Protein AF-A0A7K2P2Z0-F1 (afdb_monomer)

Radius of gyration: 17.63 Å; Cα contacts (8 Å, |Δi|>4): 188; chains: 1; bounding box: 46×22×46 Å

Solvent-accessible surface area (backbone atoms only — not comparable to full-atom values): 7408 Å² total; per-residue (Å²): 102,75,71,63,76,64,44,89,62,83,82,87,78,78,80,46,62,80,80,38,37,46,55,28,36,31,74,72,63,76,38,52,66,68,54,37,52,48,52,53,51,50,54,54,49,32,61,68,69,54,74,68,76,79,18,20,34,34,42,30,58,30,29,67,66,58,46,53,51,49,37,60,75,70,66,36,87,66,55,40,80,41,41,77,81,43,84,51,26,25,28,35,11,23,38,53,70,55,50,51,52,51,35,52,56,35,45,75,70,75,28,59,56,45,76,48,92,49,71,56,32,60,78,30,77,75,59,75,76,50,112

Nearest PDB structures (foldseek):
  5bp1-assembly1_A  TM=8.964E-01  e=2.961E-07  Mycolicibacterium smegmatis MC2 155
  7agp-assembly1_A  TM=9.281E-01  e=1.424E-06  Mycobacterium tuberculosis variant bovis AF2122/97
  7agt-assembly2_B  TM=8.737E-01  e=8.337E-06  Mycobacterium tuberculosis variant bovis AF2122/97
  3g87-assembly1_A  TM=8.866E-01  e=2.225E-05  Burkholderia pseudomallei 1710b
  8cg6-assembly1_B  TM=8.373E-01  e=5.563E-05  Cercospora nicotianae

Sequence (131 aa):
AVLLDLAAPPVHAVLGHSVGDLAALTVAGVITIEQGVRLLHVRDRLLRDAALPAAGLLATDLTAELAADLLRAEGLPQVRIAARNAPGQTVLAGPDDQLAAVRSAALALGRRATPLTSRTAYHHPLLAEVQ

Mean predicted aligned error: 4.5 Å

Structure (mmCIF, N/CA/C/O backbone):
data_AF-A0A7K2P2Z0-F1
#
_entry.id   AF-A0A7K2P2Z0-F1
#
loop_
_atom_site.group_PDB
_atom_site.id
_atom_site.type_symbol
_atom_site.label_atom_id
_atom_site.label_alt_id
_atom_site.label_comp_id
_atom_site.label_asym_id
_atom_site.label_entity_id
_atom_site.label_seq_id
_atom_site.pdbx_PDB_ins_code
_atom_site.Cartn_x
_atom_site.Cartn_y
_atom_site.Cartn_z
_atom_site.occupancy
_atom_site.B_iso_or_equiv
_atom_site.auth_seq_id
_atom_site.auth_comp_id
_atom_site.auth_asym_id
_atom_site.auth_atom_id
_atom_site.pdbx_PDB_model_num
ATOM 1 N N . ALA A 1 1 ? -19.705 8.124 18.028 1.00 60.03 1 ALA A N 1
ATOM 2 C CA . ALA A 1 1 ? -18.879 9.033 17.195 1.00 60.03 1 ALA A CA 1
ATOM 3 C C . ALA A 1 1 ? -19.861 9.930 16.482 1.00 60.03 1 ALA A C 1
ATOM 5 O O . ALA A 1 1 ? -20.713 9.382 15.805 1.00 60.03 1 ALA A O 1
ATOM 6 N N . VAL A 1 2 ? -19.774 11.253 16.642 1.00 57.00 2 VAL A N 1
ATOM 7 C CA . VAL A 1 2 ? -20.878 12.192 16.348 1.00 57.00 2 VAL A CA 1
ATOM 8 C C . VAL A 1 2 ? -21.613 11.921 15.025 1.00 57.00 2 VAL A C 1
ATOM 10 O O . VAL A 1 2 ? -22.831 11.960 14.999 1.00 57.00 2 VAL A O 1
ATOM 13 N N . LEU A 1 3 ? -20.914 11.565 13.942 1.00 66.81 3 LEU A N 1
ATOM 14 C CA . LEU A 1 3 ? -21.547 11.242 12.653 1.00 66.81 3 L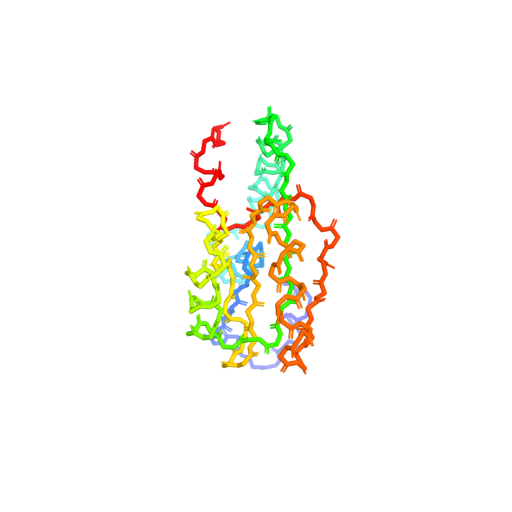EU A CA 1
ATOM 15 C C . LEU A 1 3 ? -22.356 9.933 12.640 1.00 66.81 3 LEU A C 1
ATOM 17 O O . LEU A 1 3 ? -23.356 9.848 11.939 1.00 66.81 3 LEU A O 1
ATOM 21 N N . LEU A 1 4 ? -21.941 8.924 13.404 1.00 65.38 4 LEU A N 1
ATOM 22 C CA . LEU A 1 4 ? -22.681 7.672 13.591 1.00 65.38 4 LEU A CA 1
ATOM 23 C C . LEU A 1 4 ? -23.865 7.860 14.530 1.00 65.38 4 LEU A C 1
ATOM 25 O O . LEU A 1 4 ? -24.918 7.281 14.306 1.00 65.38 4 LEU A O 1
ATOM 29 N N . ASP A 1 5 ? -23.692 8.707 15.543 1.00 65.44 5 ASP A N 1
ATOM 30 C CA . ASP A 1 5 ? -24.754 9.050 16.490 1.00 65.44 5 ASP A CA 1
ATOM 31 C C . ASP A 1 5 ? -25.852 9.893 15.795 1.00 65.44 5 ASP A C 1
ATOM 33 O O . ASP A 1 5 ? -26.995 9.925 16.241 1.00 65.44 5 ASP A O 1
ATOM 37 N N . LEU A 1 6 ? -25.513 10.537 14.666 1.00 69.75 6 LEU A N 1
ATOM 38 C CA . LEU A 1 6 ? -26.425 11.242 13.756 1.00 69.75 6 LEU A CA 1
ATOM 39 C C . LEU A 1 6 ? -26.956 10.367 12.602 1.00 69.75 6 LEU A C 1
ATOM 41 O O . LEU A 1 6 ? -27.853 10.801 11.875 1.00 69.75 6 LEU A O 1
ATOM 45 N N . ALA A 1 7 ? -26.414 9.163 12.390 1.00 67.50 7 ALA A N 1
ATOM 46 C CA . ALA A 1 7 ? -26.863 8.273 11.325 1.00 67.50 7 ALA A CA 1
ATOM 47 C C . ALA A 1 7 ? -28.183 7.602 11.740 1.00 67.50 7 ALA A C 1
ATOM 49 O O . ALA A 1 7 ? -28.233 6.778 12.646 1.00 67.50 7 ALA A O 1
ATOM 50 N N . ALA A 1 8 ? -29.272 7.994 11.079 1.00 60.34 8 ALA A N 1
ATOM 51 C CA . ALA A 1 8 ? -30.629 7.579 11.427 1.00 60.34 8 ALA A CA 1
ATOM 52 C C . ALA A 1 8 ? -30.959 6.079 11.206 1.00 60.34 8 ALA A C 1
ATOM 54 O O . ALA A 1 8 ? -31.914 5.610 11.826 1.00 60.34 8 ALA A O 1
ATOM 55 N N . PRO A 1 9 ? -30.225 5.290 10.388 1.00 65.81 9 PRO A N 1
ATOM 56 C CA . PRO A 1 9 ? -30.279 3.832 10.466 1.00 65.81 9 PRO A CA 1
ATOM 57 C C . PRO A 1 9 ? -29.050 3.240 11.188 1.00 65.81 9 PRO A C 1
ATOM 59 O O . PRO A 1 9 ? -27.958 3.809 11.115 1.00 65.81 9 PRO A O 1
ATOM 62 N N . PRO A 1 10 ? -29.185 2.059 11.824 1.00 72.62 10 PRO A N 1
ATOM 63 C CA . PRO A 1 10 ? -28.050 1.360 12.414 1.00 72.62 10 PRO A CA 1
ATOM 64 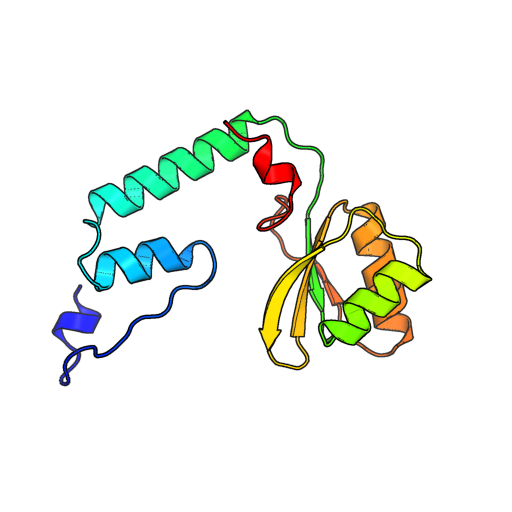C C . PRO A 1 10 ? -26.990 1.058 11.348 1.00 72.62 10 PRO A C 1
ATOM 66 O O . PRO A 1 10 ? -27.295 0.661 10.220 1.00 72.62 10 PRO A O 1
ATOM 69 N N . VAL A 1 11 ? -25.723 1.246 11.708 1.00 76.38 11 VAL A N 1
ATOM 70 C CA . VAL A 1 11 ? -24.591 0.844 10.871 1.00 76.38 11 VAL A CA 1
ATOM 71 C C . VAL A 1 11 ? -24.570 -0.680 10.805 1.00 76.38 11 VAL A C 1
ATOM 73 O O . VAL A 1 11 ? -24.270 -1.342 11.792 1.00 76.38 11 VAL A O 1
ATOM 76 N N . HIS A 1 12 ? -24.897 -1.242 9.643 1.00 85.88 12 HIS A N 1
ATOM 77 C CA . HIS A 1 12 ? -24.933 -2.696 9.453 1.00 85.88 12 HIS A CA 1
ATOM 78 C C . HIS A 1 12 ? -23.552 -3.293 9.161 1.00 85.88 12 HIS A C 1
ATOM 80 O O . HIS A 1 12 ? -23.305 -4.457 9.459 1.00 85.88 12 HIS A O 1
ATOM 86 N N . ALA A 1 13 ? -22.659 -2.508 8.554 1.00 90.31 13 ALA A N 1
ATOM 87 C CA . ALA A 1 13 ? -21.304 -2.921 8.227 1.00 90.31 13 ALA A CA 1
ATOM 88 C C . ALA A 1 13 ? -20.375 -1.707 8.150 1.00 90.31 13 ALA A C 1
ATOM 90 O O . ALA A 1 13 ? -20.794 -0.608 7.780 1.00 90.31 13 ALA A O 1
ATOM 91 N N . VAL A 1 14 ? -19.099 -1.937 8.453 1.00 92.44 14 VAL A N 1
ATOM 92 C CA . VAL A 1 14 ? -18.008 -0.986 8.240 1.00 92.44 14 VAL A CA 1
ATOM 93 C C . VAL A 1 14 ? -16.864 -1.672 7.517 1.00 92.44 14 VAL A C 1
ATOM 95 O O . VAL A 1 14 ? -16.607 -2.855 7.728 1.00 92.44 14 VAL A O 1
ATOM 98 N N . LEU A 1 15 ? -16.178 -0.915 6.668 1.00 94.75 15 LEU A N 1
ATOM 99 C CA . LEU A 1 15 ? -15.008 -1.374 5.936 1.00 94.75 15 LEU A CA 1
ATOM 100 C C . LEU A 1 15 ? -13.881 -0.370 6.148 1.00 94.75 15 LEU A C 1
ATOM 102 O O . LEU A 1 15 ? -14.054 0.827 5.909 1.00 94.75 15 LEU A O 1
ATOM 106 N N . GLY A 1 16 ? -12.736 -0.868 6.597 1.00 95.06 16 GLY A N 1
ATOM 107 C CA . GLY A 1 16 ? -11.490 -0.126 6.580 1.00 95.06 16 GLY A CA 1
ATOM 108 C C . GLY A 1 16 ? -10.677 -0.479 5.340 1.00 95.06 16 GLY A C 1
ATOM 109 O O . GLY A 1 16 ? -10.864 -1.515 4.708 1.00 95.06 16 GLY A O 1
ATOM 110 N N . HIS A 1 17 ? -9.785 0.426 4.957 1.00 95.81 17 HIS A N 1
ATOM 111 C CA . HIS A 1 17 ? -8.786 0.152 3.938 1.00 95.81 17 HIS A CA 1
ATOM 112 C C . HIS A 1 17 ? -7.419 0.528 4.494 1.00 95.81 17 HIS A C 1
ATOM 114 O O . HIS A 1 17 ? -7.197 1.686 4.870 1.00 95.81 17 HIS A O 1
ATOM 120 N N . SER A 1 18 ? -6.484 -0.426 4.522 1.00 94.56 18 SER A N 1
ATOM 121 C CA . SER A 1 18 ? -5.150 -0.213 5.092 1.00 94.56 18 SER A CA 1
ATOM 122 C C . SER A 1 18 ? -5.265 0.273 6.549 1.00 94.56 18 SER A C 1
ATOM 124 O O . SER A 1 18 ? -5.978 -0.317 7.351 1.00 94.56 18 SER A O 1
ATOM 126 N N . VAL A 1 19 ? -4.629 1.389 6.913 1.00 94.19 19 VAL A N 1
ATOM 127 C CA . VAL A 1 19 ? -4.745 1.985 8.258 1.00 94.19 19 VAL A CA 1
ATOM 128 C C . VAL A 1 19 ? -6.190 2.307 8.676 1.00 94.19 19 VAL A C 1
ATOM 130 O O . VAL A 1 19 ? -6.473 2.396 9.869 1.00 94.19 19 VAL A O 1
ATOM 133 N N . GLY A 1 20 ? -7.111 2.442 7.713 1.00 95.44 20 GLY A N 1
ATOM 134 C CA . GLY A 1 20 ? -8.535 2.644 7.970 1.00 95.44 20 GLY A CA 1
ATOM 135 C C . GLY A 1 20 ? -9.198 1.499 8.744 1.00 95.44 20 GLY A C 1
ATOM 136 O O . GLY A 1 20 ? -10.231 1.735 9.367 1.00 95.44 20 GLY A O 1
ATOM 137 N N . ASP A 1 21 ? -8.602 0.302 8.781 1.00 95.38 21 ASP A N 1
ATOM 138 C CA . ASP A 1 21 ? -9.104 -0.819 9.591 1.00 95.38 21 ASP A CA 1
ATOM 139 C C . ASP A 1 21 ? -9.137 -0.486 11.081 1.00 95.38 21 ASP A C 1
ATOM 141 O O . ASP A 1 21 ? -10.071 -0.877 11.773 1.00 95.38 21 ASP A O 1
ATOM 145 N N . LEU A 1 22 ? -8.190 0.316 11.581 1.00 96.00 22 LEU A N 1
ATOM 146 C CA . LEU A 1 22 ? -8.212 0.755 12.980 1.00 96.00 22 LEU A CA 1
ATOM 147 C C . LEU A 1 22 ? -9.454 1.604 13.278 1.00 96.00 22 LEU A C 1
ATOM 149 O O . LEU A 1 22 ? -10.084 1.441 14.324 1.00 96.00 22 LEU A O 1
ATOM 153 N N . ALA A 1 23 ? -9.841 2.480 12.347 1.00 93.25 23 ALA A N 1
ATOM 154 C CA . ALA A 1 23 ? -11.053 3.281 12.479 1.00 93.25 23 ALA A CA 1
ATOM 155 C C . ALA A 1 23 ? -12.312 2.411 12.359 1.00 93.25 23 ALA A C 1
ATOM 157 O O . ALA A 1 23 ? -13.225 2.561 13.169 1.00 93.25 23 ALA A O 1
ATOM 158 N N . ALA A 1 24 ? -12.345 1.469 11.411 1.00 94.38 24 ALA A N 1
ATOM 159 C CA . ALA A 1 24 ? -13.463 0.542 11.249 1.00 94.38 24 ALA A CA 1
ATOM 160 C C . ALA A 1 24 ? -13.668 -0.329 12.500 1.00 94.38 24 ALA A C 1
ATOM 162 O O . ALA A 1 24 ? -14.781 -0.405 13.011 1.00 94.38 24 ALA A O 1
ATOM 163 N N . LEU A 1 25 ? -12.596 -0.900 13.057 1.00 95.06 25 LEU A N 1
ATOM 164 C CA . LEU A 1 25 ? -12.636 -1.670 14.305 1.00 95.06 25 LEU A CA 1
ATOM 165 C C . LEU A 1 25 ? -13.104 -0.821 15.492 1.00 95.06 25 LEU A C 1
ATOM 167 O O . LEU A 1 25 ? -13.866 -1.308 16.327 1.00 95.06 25 LEU A O 1
ATOM 171 N N . THR A 1 26 ? -12.682 0.447 15.551 1.00 93.56 26 THR A N 1
ATOM 172 C CA . THR A 1 26 ? -13.121 1.386 16.595 1.00 93.56 26 THR A CA 1
ATOM 173 C C . THR A 1 26 ? -14.621 1.659 16.489 1.00 93.56 26 THR A C 1
ATOM 175 O O . THR A 1 26 ? -15.344 1.589 17.478 1.00 93.56 26 THR A O 1
ATOM 178 N N . VAL A 1 27 ? -15.113 1.937 15.279 1.00 90.69 27 VAL A N 1
ATOM 179 C CA . VAL A 1 27 ? -16.538 2.183 15.017 1.00 90.69 27 VAL A CA 1
ATOM 180 C C . VAL A 1 27 ? -17.391 0.942 15.286 1.00 90.69 27 VAL A C 1
ATOM 182 O O . VAL A 1 27 ? -18.477 1.062 15.845 1.00 90.69 27 VAL A O 1
ATOM 185 N N . ALA A 1 28 ? -16.896 -0.241 14.926 1.00 91.38 28 ALA A N 1
ATOM 186 C CA . ALA A 1 28 ? -17.556 -1.515 15.196 1.00 91.38 28 ALA A CA 1
ATOM 187 C C . ALA A 1 28 ? -17.549 -1.906 16.687 1.00 91.38 28 ALA A C 1
ATOM 189 O O . ALA A 1 28 ? -18.124 -2.931 17.044 1.00 91.38 28 ALA A O 1
ATOM 190 N N . GLY A 1 29 ? -16.887 -1.132 17.556 1.00 91.62 29 GLY A N 1
ATOM 191 C CA . GLY A 1 29 ? -16.791 -1.411 18.990 1.00 91.62 29 GLY A CA 1
ATOM 192 C C . GLY A 1 29 ? -15.847 -2.563 19.351 1.00 91.62 29 GLY A C 1
ATOM 193 O O . GLY A 1 29 ? -15.867 -3.021 20.490 1.00 91.62 29 GLY A O 1
ATOM 194 N N . VAL A 1 30 ? -15.016 -3.034 18.412 1.00 96.38 30 VAL A N 1
ATOM 195 C CA . VAL A 1 30 ? -14.040 -4.117 18.650 1.00 96.38 30 VAL A CA 1
ATOM 196 C C . VAL A 1 30 ? -12.865 -3.622 19.494 1.00 96.38 30 VAL A C 1
ATOM 198 O O . VAL A 1 30 ? -12.329 -4.366 20.313 1.00 96.38 30 VAL A O 1
ATOM 201 N N . ILE A 1 31 ? -12.471 -2.362 19.302 1.00 96.69 31 ILE A N 1
ATOM 202 C CA . ILE A 1 31 ? -11.451 -1.676 20.100 1.00 96.69 31 ILE A CA 1
ATOM 203 C C . ILE A 1 31 ? -11.960 -0.300 20.530 1.00 96.69 31 ILE A C 1
ATOM 205 O O . ILE A 1 31 ? -12.803 0.296 19.859 1.00 96.69 31 ILE A O 1
ATOM 209 N N . THR A 1 32 ? -11.432 0.239 21.627 1.00 96.06 32 THR A N 1
ATOM 210 C CA . THR A 1 32 ? -11.683 1.633 22.013 1.00 96.06 32 THR A CA 1
ATOM 211 C C . THR A 1 32 ? -10.865 2.594 21.150 1.00 96.06 32 THR A C 1
ATOM 213 O O . THR A 1 32 ? -9.863 2.217 20.535 1.00 96.06 32 THR A O 1
ATOM 216 N N . ILE A 1 33 ? -11.249 3.872 21.137 1.00 95.62 33 ILE A N 1
ATOM 217 C CA . ILE A 1 33 ? -10.487 4.907 20.430 1.00 95.62 33 ILE A CA 1
ATOM 218 C C . ILE A 1 33 ? -9.056 5.025 20.973 1.00 95.62 33 ILE A C 1
ATOM 220 O O . ILE A 1 33 ? -8.110 5.168 20.201 1.00 95.62 33 ILE A O 1
ATOM 224 N N . GLU 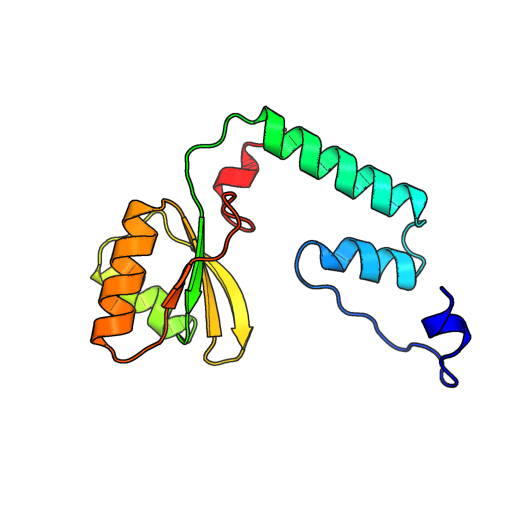A 1 34 ? -8.864 4.884 22.286 1.00 97.44 34 GLU A N 1
ATOM 225 C CA . GLU A 1 34 ? -7.548 4.908 22.927 1.00 97.44 34 GLU A CA 1
ATOM 226 C C . GLU A 1 34 ? -6.688 3.725 22.477 1.00 97.44 34 GLU A C 1
ATOM 228 O O . GLU A 1 34 ? -5.488 3.890 22.249 1.00 97.44 34 GLU A O 1
ATOM 233 N N . GLN A 1 35 ? -7.284 2.539 22.323 1.00 97.50 35 GLN A N 1
ATOM 234 C CA . GLN A 1 35 ? -6.595 1.373 21.772 1.00 97.50 35 GLN A CA 1
ATOM 235 C C . GLN A 1 35 ? -6.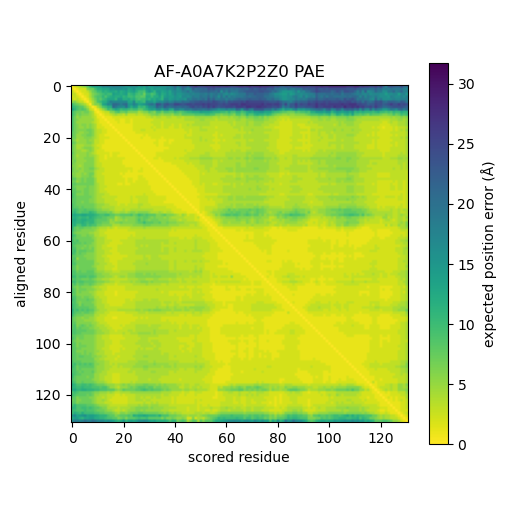210 1.605 20.307 1.00 97.50 35 GLN A C 1
ATOM 237 O O . GLN A 1 35 ? -5.058 1.364 19.947 1.00 97.50 35 GLN A O 1
ATOM 242 N N . GLY A 1 36 ? -7.117 2.142 19.485 1.00 96.50 36 GLY A N 1
ATOM 243 C CA . GLY A 1 36 ? -6.834 2.490 18.089 1.00 96.50 36 GLY A CA 1
ATOM 244 C C . GLY A 1 36 ? -5.681 3.491 17.949 1.00 96.50 36 GLY A C 1
ATOM 245 O O . GLY A 1 36 ? -4.753 3.264 17.169 1.00 96.50 36 GLY A O 1
ATOM 246 N N . VAL A 1 37 ? -5.680 4.554 18.760 1.00 96.56 37 VAL A N 1
ATOM 247 C CA . VAL A 1 37 ? -4.593 5.548 18.800 1.00 96.56 37 VAL A CA 1
ATOM 248 C C . VAL A 1 37 ? -3.277 4.918 19.261 1.00 96.56 37 VAL A C 1
ATOM 250 O O . VAL A 1 37 ? -2.237 5.169 18.650 1.00 96.56 37 VAL A O 1
ATOM 253 N N . ARG A 1 38 ? -3.299 4.066 20.296 1.00 97.38 38 ARG A N 1
ATOM 254 C CA . ARG A 1 38 ? -2.099 3.351 20.768 1.00 97.38 38 ARG A CA 1
ATOM 255 C C . ARG A 1 38 ? -1.524 2.434 19.691 1.00 97.38 38 ARG A C 1
ATOM 257 O O . ARG A 1 38 ? -0.317 2.467 19.475 1.00 97.38 38 ARG A O 1
ATOM 264 N N . LEU A 1 39 ? -2.359 1.660 18.999 1.00 96.19 39 LEU A N 1
ATOM 265 C CA . LEU A 1 39 ? -1.926 0.784 17.904 1.00 96.19 39 LEU A CA 1
ATOM 266 C C . LEU A 1 39 ? -1.297 1.585 16.763 1.00 96.19 39 LEU A C 1
ATOM 268 O O . LEU A 1 39 ? -0.227 1.220 16.275 1.00 96.19 39 LEU A O 1
ATOM 272 N N . LEU A 1 40 ? -1.924 2.700 16.375 1.00 95.25 40 LEU A N 1
ATOM 273 C CA . LEU A 1 40 ? -1.386 3.584 15.346 1.00 95.25 40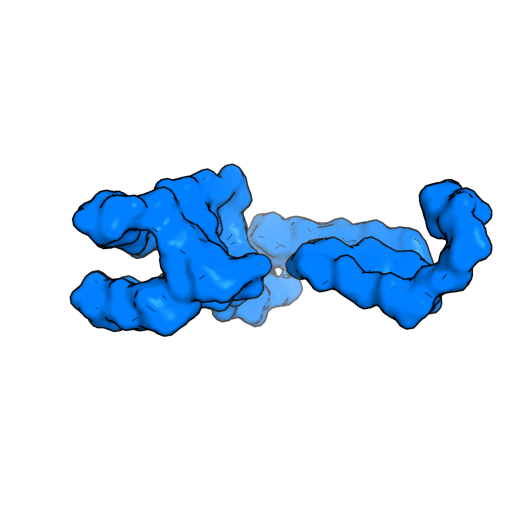 LEU A CA 1
ATOM 274 C C . LEU A 1 40 ? -0.023 4.157 15.755 1.00 95.25 40 LEU A C 1
ATOM 276 O O . LEU A 1 40 ? 0.914 4.113 14.962 1.00 95.25 40 LEU A O 1
ATOM 280 N N . HIS A 1 41 ? 0.096 4.640 16.994 1.00 95.75 41 HIS A N 1
ATOM 281 C CA . HIS A 1 41 ? 1.340 5.191 17.529 1.00 95.75 41 HIS A CA 1
ATOM 282 C C . HIS A 1 41 ? 2.465 4.151 17.585 1.00 95.75 41 HIS A C 1
ATOM 284 O O . HIS A 1 41 ? 3.585 4.435 17.164 1.00 95.75 41 HIS A O 1
ATOM 290 N N . VAL A 1 42 ? 2.173 2.941 18.077 1.00 95.31 42 VAL A N 1
ATOM 291 C CA . VAL A 1 42 ? 3.145 1.840 18.128 1.00 95.31 42 VAL A CA 1
ATOM 292 C C . VAL A 1 42 ? 3.610 1.500 16.718 1.00 95.31 42 VAL A C 1
ATOM 294 O O . VAL A 1 42 ? 4.808 1.541 16.466 1.00 95.31 42 VAL A O 1
ATOM 297 N N . ARG A 1 43 ? 2.687 1.254 15.781 1.00 93.44 43 ARG A N 1
ATOM 298 C CA . ARG A 1 43 ? 3.013 0.942 14.379 1.00 93.44 43 ARG A CA 1
ATOM 299 C C . ARG A 1 43 ? 3.936 1.989 13.758 1.00 93.44 43 ARG A C 1
ATOM 301 O O . ARG A 1 43 ? 4.921 1.647 13.117 1.00 93.44 43 ARG A O 1
ATOM 308 N N . ASP A 1 44 ? 3.602 3.257 13.940 1.00 91.62 44 ASP A N 1
ATOM 309 C CA . ASP A 1 44 ? 4.358 4.385 13.407 1.00 91.62 44 ASP A CA 1
ATOM 310 C C . ASP A 1 44 ? 5.758 4.504 14.043 1.00 91.62 44 ASP A C 1
ATOM 312 O O . ASP A 1 44 ? 6.736 4.755 13.340 1.00 91.62 44 ASP A O 1
ATOM 316 N N . ARG A 1 45 ? 5.892 4.236 15.349 1.00 93.94 45 ARG A N 1
ATOM 317 C CA . ARG A 1 45 ? 7.200 4.138 16.014 1.00 93.94 45 ARG A CA 1
ATOM 318 C C . ARG A 1 45 ? 8.042 2.990 15.449 1.00 93.94 45 ARG A C 1
ATOM 320 O O . ARG A 1 45 ? 9.165 3.239 15.036 1.00 93.94 45 ARG A O 1
ATOM 327 N N . LEU A 1 46 ? 7.494 1.775 15.374 1.00 93.12 46 LEU A N 1
ATOM 328 C CA . LEU A 1 46 ? 8.235 0.607 14.879 1.00 93.12 46 LEU A CA 1
ATOM 329 C C . LEU A 1 46 ? 8.739 0.821 13.443 1.00 93.12 46 LEU A C 1
ATOM 331 O O . LEU A 1 46 ? 9.890 0.537 13.130 1.00 93.12 46 LEU A O 1
ATOM 335 N N . LEU A 1 47 ? 7.899 1.394 12.576 1.00 91.25 47 LEU A N 1
ATOM 336 C CA . LEU A 1 47 ? 8.279 1.700 11.194 1.00 91.25 47 LEU A CA 1
ATOM 337 C C . LEU A 1 47 ? 9.385 2.753 11.090 1.00 91.25 47 LEU A C 1
ATOM 339 O O . LEU A 1 47 ? 10.227 2.652 10.200 1.00 91.25 47 LEU A O 1
ATOM 343 N N . ARG A 1 48 ? 9.387 3.760 11.972 1.00 88.56 48 ARG A N 1
ATOM 344 C CA . ARG A 1 48 ? 10.475 4.746 12.033 1.00 88.56 48 ARG A CA 1
ATOM 345 C C . ARG A 1 48 ? 11.792 4.127 12.487 1.00 88.56 48 ARG A C 1
ATOM 347 O O . ARG A 1 48 ? 12.834 4.499 11.955 1.00 88.56 48 ARG A O 1
ATOM 354 N N . ASP A 1 49 ? 11.737 3.218 13.453 1.00 90.12 49 ASP A N 1
ATOM 355 C CA . ASP A 1 49 ? 12.928 2.662 14.098 1.00 90.12 49 ASP A CA 1
ATOM 356 C C . ASP A 1 49 ? 13.596 1.558 13.253 1.00 90.12 49 ASP A C 1
ATOM 358 O O . ASP A 1 49 ? 14.801 1.342 13.360 1.00 90.12 49 ASP A O 1
ATOM 362 N N . ALA A 1 50 ? 12.848 0.898 12.363 1.00 87.81 50 ALA A N 1
ATOM 363 C CA . ALA A 1 50 ? 13.293 -0.270 11.594 1.00 87.81 50 ALA A CA 1
ATOM 364 C C . ALA A 1 50 ? 14.341 -0.011 10.486 1.00 87.81 50 ALA A C 1
ATOM 366 O O . ALA A 1 50 ? 14.673 -0.939 9.753 1.00 87.81 50 ALA A O 1
ATOM 367 N N . ALA A 1 51 ? 14.859 1.216 10.334 1.00 85.38 51 ALA A N 1
ATOM 368 C CA . ALA A 1 51 ? 15.902 1.575 9.356 1.00 85.38 51 ALA A CA 1
ATOM 369 C C . ALA A 1 51 ? 15.674 0.988 7.941 1.00 85.38 51 ALA A C 1
ATOM 371 O O . ALA A 1 51 ? 16.595 0.480 7.298 1.00 85.38 51 ALA A O 1
ATOM 372 N N . LEU A 1 52 ? 14.426 1.039 7.464 1.00 86.62 52 LEU A N 1
ATOM 373 C CA . LEU A 1 52 ? 14.020 0.403 6.213 1.00 86.62 52 LEU A CA 1
ATOM 374 C C . LEU A 1 52 ? 14.716 1.038 4.992 1.00 86.62 52 LEU A C 1
ATOM 376 O O . LEU A 1 52 ? 14.906 2.259 4.959 1.00 86.62 52 LEU A O 1
ATOM 380 N N . PRO A 1 53 ? 15.054 0.246 3.955 1.00 87.94 53 PRO A N 1
ATOM 381 C CA . PRO A 1 53 ? 15.560 0.778 2.697 1.00 87.94 53 PRO A CA 1
ATOM 382 C C . PRO A 1 53 ? 14.542 1.714 2.036 1.00 87.94 53 PRO A C 1
ATOM 384 O O . PRO A 1 53 ? 13.331 1.591 2.231 1.00 87.94 53 PRO A O 1
ATOM 387 N N . ALA A 1 54 ? 15.049 2.634 1.211 1.00 87.94 54 ALA A N 1
ATOM 388 C CA . ALA A 1 54 ? 14.215 3.540 0.433 1.00 87.94 54 ALA A CA 1
ATOM 389 C C . ALA A 1 54 ? 13.285 2.745 -0.496 1.00 87.94 54 ALA A C 1
ATOM 391 O O . ALA A 1 54 ? 13.732 1.977 -1.350 1.00 87.94 54 ALA A O 1
ATOM 392 N N . ALA A 1 55 ? 11.985 2.919 -0.295 1.00 93.88 55 ALA A N 1
ATOM 393 C CA . ALA A 1 55 ? 10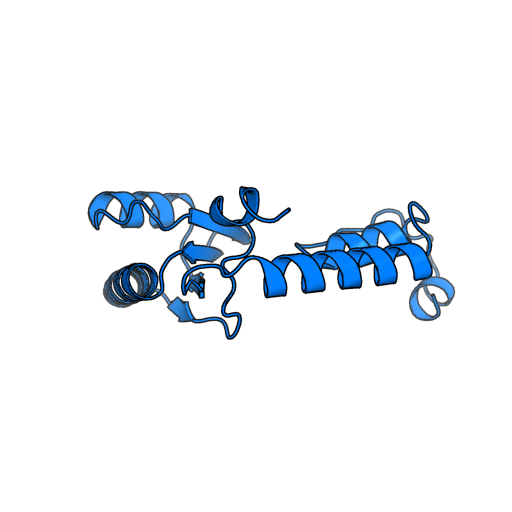.943 2.262 -1.060 1.00 93.88 55 ALA A CA 1
ATOM 394 C C . ALA A 1 55 ? 9.667 3.103 -0.996 1.00 93.88 55 ALA A C 1
ATOM 396 O O . ALA A 1 55 ? 9.426 3.823 -0.025 1.00 93.88 55 ALA A O 1
ATOM 397 N N . GLY A 1 56 ? 8.821 2.979 -2.007 1.00 96.44 56 GLY A N 1
ATOM 398 C CA . GLY A 1 56 ? 7.663 3.842 -2.166 1.00 96.44 56 GLY A CA 1
ATOM 399 C C . GLY A 1 56 ? 6.406 3.093 -2.561 1.00 96.44 56 GLY A C 1
ATOM 400 O O . GLY A 1 56 ? 6.313 1.863 -2.495 1.00 96.44 56 GLY A O 1
ATOM 401 N N . LEU A 1 57 ? 5.425 3.883 -2.989 1.00 98.38 57 LEU A N 1
ATOM 402 C CA . LEU A 1 57 ? 4.175 3.406 -3.555 1.00 98.38 57 LEU A CA 1
ATOM 403 C C . LEU A 1 57 ? 3.899 4.102 -4.891 1.00 98.38 57 LEU A C 1
ATOM 405 O O . LEU A 1 57 ? 4.125 5.303 -5.041 1.00 98.38 57 LEU A O 1
ATOM 409 N N . LEU A 1 58 ? 3.340 3.359 -5.841 1.00 98.56 58 LEU A N 1
ATOM 410 C CA . LEU A 1 58 ? 2.930 3.845 -7.155 1.00 98.56 58 LEU A CA 1
ATOM 411 C C . LEU A 1 58 ? 1.471 3.460 -7.404 1.00 98.56 58 LEU A C 1
ATOM 413 O O . LEU A 1 58 ? 1.153 2.278 -7.510 1.00 98.56 58 LEU A O 1
ATOM 417 N N . ALA A 1 59 ? 0.579 4.444 -7.517 1.00 98.62 59 ALA A N 1
ATOM 418 C CA . ALA A 1 59 ? -0.788 4.199 -7.968 1.00 98.62 59 ALA A CA 1
ATOM 419 C C . ALA A 1 59 ? -0.813 4.098 -9.494 1.00 98.62 59 ALA A C 1
ATOM 421 O O . ALA A 1 59 ? -0.249 4.954 -10.176 1.00 98.62 59 ALA A O 1
ATOM 422 N N . THR A 1 60 ? -1.469 3.075 -10.033 1.00 98.69 60 THR A N 1
ATOM 423 C CA . THR A 1 60 ? -1.497 2.801 -11.472 1.00 98.69 60 THR A CA 1
ATOM 424 C C . THR A 1 60 ? -2.907 2.485 -11.956 1.00 98.69 60 THR A C 1
ATOM 426 O O . THR A 1 60 ? -3.681 1.832 -11.255 1.00 98.69 60 THR A O 1
ATOM 429 N N . ASP A 1 61 ? -3.215 2.893 -13.186 1.00 98.44 61 ASP A N 1
ATOM 430 C CA . ASP A 1 61 ? -4.415 2.464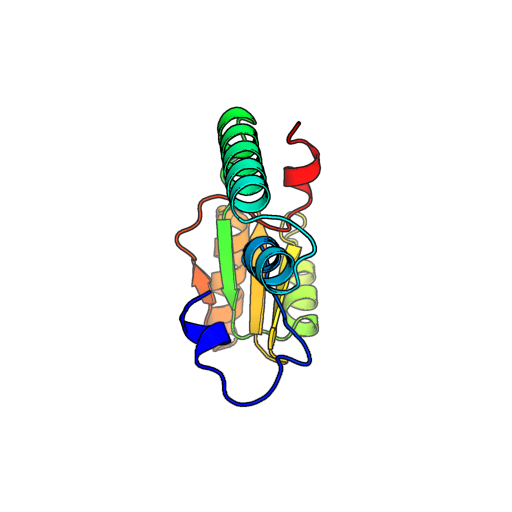 -13.915 1.00 98.44 61 ASP A CA 1
ATOM 431 C C . ASP A 1 61 ? -4.156 1.125 -14.629 1.00 98.44 61 ASP A C 1
ATOM 433 O O . ASP A 1 61 ? -4.284 1.001 -15.852 1.00 98.44 61 ASP A O 1
ATOM 437 N N . LEU A 1 62 ? -3.711 0.133 -13.858 1.00 98.38 62 LEU A N 1
ATOM 438 C CA . LEU A 1 62 ? -3.471 -1.234 -14.306 1.00 98.38 62 LEU A CA 1
ATOM 439 C C . LEU A 1 62 ? -4.391 -2.182 -13.541 1.00 98.38 62 LEU A C 1
ATOM 441 O O . LEU A 1 62 ? -4.549 -2.057 -12.322 1.00 98.38 62 LEU A O 1
ATOM 445 N N . THR A 1 63 ? -4.942 -3.172 -14.248 1.00 98.56 63 THR A N 1
ATOM 446 C CA . THR A 1 63 ? -5.495 -4.358 -13.586 1.00 98.56 63 THR A CA 1
ATOM 447 C C . THR A 1 63 ? -4.367 -5.093 -12.867 1.00 98.56 63 THR A C 1
ATOM 449 O O . THR A 1 63 ? -3.185 -4.923 -13.181 1.00 98.56 63 THR A O 1
ATOM 452 N N . ALA A 1 64 ? -4.711 -5.931 -11.899 1.00 98.25 64 ALA A N 1
ATOM 453 C CA . ALA A 1 64 ? -3.700 -6.686 -11.176 1.00 98.25 64 ALA A CA 1
ATOM 454 C C . ALA A 1 64 ? -2.976 -7.710 -12.057 1.00 98.25 64 ALA A C 1
ATOM 456 O O . ALA A 1 64 ? -1.792 -7.966 -11.852 1.00 98.25 64 ALA A O 1
ATOM 457 N N . GLU A 1 65 ? -3.674 -8.263 -13.042 1.00 98.31 65 GLU A N 1
ATOM 458 C CA . GLU A 1 65 ? -3.127 -9.206 -14.013 1.00 98.31 65 GLU A CA 1
ATOM 459 C C . GLU A 1 65 ? -2.110 -8.492 -14.907 1.00 98.31 65 GLU A C 1
ATOM 461 O O . GLU A 1 65 ? -0.963 -8.920 -14.989 1.00 98.31 65 GLU A O 1
ATOM 466 N N . LEU A 1 66 ? -2.476 -7.332 -15.470 1.00 98.00 66 LEU A N 1
ATOM 467 C CA . LEU A 1 66 ? -1.567 -6.543 -16.302 1.00 98.00 66 LEU A CA 1
ATOM 468 C C . LEU A 1 66 ? -0.360 -6.033 -15.507 1.00 98.00 66 LEU A C 1
ATOM 470 O O . LEU A 1 66 ? 0.758 -6.045 -16.017 1.00 98.00 66 LEU A O 1
ATOM 474 N N . ALA A 1 67 ? -0.565 -5.607 -14.258 1.00 98.38 67 ALA A N 1
ATOM 475 C CA . ALA A 1 67 ? 0.539 -5.238 -13.383 1.00 98.38 67 ALA A CA 1
ATOM 476 C C . ALA A 1 67 ? 1.486 -6.428 -13.167 1.00 98.38 67 ALA A C 1
ATOM 478 O O . ALA A 1 67 ? 2.688 -6.284 -13.360 1.00 98.38 67 ALA A O 1
ATOM 479 N N . ALA A 1 68 ? 0.969 -7.613 -12.830 1.00 98.06 68 ALA A N 1
ATOM 480 C CA . ALA A 1 68 ? 1.790 -8.807 -12.629 1.00 98.06 68 ALA A CA 1
ATOM 481 C C . ALA A 1 68 ? 2.553 -9.236 -13.897 1.00 98.06 68 ALA A C 1
ATOM 483 O O . ALA A 1 68 ? 3.707 -9.662 -13.804 1.00 98.06 68 ALA A O 1
ATOM 484 N N . ASP A 1 69 ? 1.933 -9.112 -15.070 1.00 98.00 69 ASP A N 1
ATOM 485 C CA . ASP A 1 69 ? 2.568 -9.398 -16.359 1.00 98.00 69 ASP A CA 1
ATOM 486 C C . ASP A 1 69 ? 3.708 -8.423 -16.647 1.00 98.00 69 ASP A C 1
ATOM 488 O O . ASP A 1 69 ? 4.810 -8.855 -16.988 1.00 98.00 69 ASP A O 1
ATOM 492 N N . LEU A 1 70 ? 3.475 -7.128 -16.425 1.00 97.31 70 LEU A N 1
ATOM 493 C CA . LEU A 1 70 ? 4.482 -6.082 -16.576 1.00 97.31 70 LEU A CA 1
ATOM 494 C C . LEU A 1 70 ? 5.665 -6.314 -15.629 1.00 97.31 70 LEU A C 1
ATOM 496 O O . LEU A 1 70 ? 6.808 -6.294 -16.074 1.00 97.31 70 LEU A O 1
ATOM 500 N N . LEU A 1 71 ? 5.416 -6.612 -14.349 1.00 98.12 71 LEU A N 1
ATOM 501 C CA . LEU A 1 71 ? 6.488 -6.885 -13.382 1.00 98.12 71 LEU A CA 1
ATOM 502 C C . LEU A 1 71 ? 7.365 -8.076 -13.794 1.00 98.12 71 LEU A C 1
ATOM 504 O O . LEU A 1 71 ? 8.576 -8.051 -13.570 1.00 98.12 71 LEU A O 1
ATOM 508 N N . ARG A 1 72 ? 6.772 -9.114 -14.399 1.00 97.81 72 ARG A N 1
ATOM 509 C CA . ARG A 1 72 ? 7.524 -10.261 -14.932 1.00 97.81 72 ARG A CA 1
ATOM 510 C C . ARG A 1 72 ? 8.298 -9.903 -16.195 1.00 97.81 72 ARG A C 1
ATOM 512 O O . ARG A 1 72 ? 9.459 -10.283 -16.295 1.00 97.81 72 ARG A O 1
ATOM 519 N N . ALA A 1 73 ? 7.669 -9.197 -17.133 1.00 96.75 73 ALA A N 1
ATOM 520 C CA . ALA A 1 73 ? 8.284 -8.813 -18.402 1.00 96.75 73 ALA A CA 1
ATOM 521 C C . ALA A 1 73 ? 9.492 -7.884 -18.201 1.00 96.75 73 ALA A C 1
ATOM 523 O O . ALA A 1 73 ? 10.527 -8.083 -18.828 1.00 96.75 73 ALA A O 1
ATOM 524 N N . GLU A 1 74 ? 9.377 -6.929 -17.277 1.00 96.00 74 GLU A N 1
ATOM 525 C CA . GLU A 1 74 ? 10.428 -5.958 -16.949 1.00 96.00 74 GLU A CA 1
ATOM 526 C C . GLU A 1 74 ? 11.457 -6.498 -15.936 1.00 96.00 74 GLU A C 1
ATOM 528 O O . GLU A 1 74 ? 12.417 -5.809 -15.601 1.00 96.00 74 GLU A O 1
ATOM 533 N N . GLY A 1 75 ? 11.271 -7.718 -15.414 1.00 97.19 75 GLY A N 1
ATOM 534 C CA . GLY A 1 75 ? 12.191 -8.321 -14.448 1.00 97.19 75 GLY A CA 1
ATOM 535 C C . GLY A 1 75 ? 12.316 -7.515 -13.151 1.00 97.19 75 GLY A C 1
ATOM 536 O O . GLY A 1 75 ? 13.428 -7.229 -12.710 1.00 97.19 75 GLY A O 1
ATOM 537 N N . LEU A 1 76 ? 11.184 -7.156 -12.532 1.00 97.31 76 LEU A N 1
ATOM 538 C CA . LEU A 1 76 ? 11.106 -6.293 -11.342 1.00 97.31 76 LEU A CA 1
ATOM 539 C C . LEU A 1 76 ? 10.717 -7.096 -10.083 1.00 97.31 76 LEU A C 1
ATOM 541 O O . LEU A 1 76 ? 9.589 -6.994 -9.585 1.00 97.31 76 LEU A O 1
ATOM 545 N N . PRO A 1 77 ? 11.623 -7.940 -9.545 1.00 95.62 77 PRO A N 1
ATOM 546 C CA . PRO A 1 77 ? 11.295 -8.935 -8.527 1.00 95.62 77 PRO A CA 1
ATOM 547 C C . PRO A 1 77 ? 11.014 -8.345 -7.146 1.00 95.62 77 PRO A C 1
ATOM 549 O O . PRO A 1 77 ? 10.544 -9.088 -6.285 1.00 95.62 77 PRO A O 1
ATOM 552 N N . GLN A 1 78 ? 11.271 -7.053 -6.918 1.00 96.38 78 GLN A N 1
ATOM 553 C CA . GLN A 1 78 ? 11.079 -6.392 -5.621 1.00 96.38 78 GLN A CA 1
ATOM 554 C C . GLN A 1 78 ? 9.840 -5.496 -5.587 1.00 96.38 78 GLN A C 1
ATOM 556 O O . GLN A 1 78 ? 9.605 -4.820 -4.592 1.00 96.38 78 GLN A O 1
ATOM 561 N N . VAL A 1 79 ? 9.031 -5.491 -6.649 1.00 98.06 79 VAL A N 1
ATOM 562 C CA . VAL A 1 79 ? 7.743 -4.797 -6.655 1.00 98.06 79 VAL A CA 1
ATOM 563 C C . VAL A 1 79 ? 6.622 -5.788 -6.356 1.00 98.06 79 VAL A C 1
ATOM 565 O O . VAL A 1 79 ? 6.588 -6.910 -6.871 1.00 98.06 79 VAL A O 1
ATOM 568 N N . ARG A 1 80 ? 5.683 -5.397 -5.497 1.00 98.00 80 ARG A N 1
ATOM 569 C CA . ARG A 1 80 ? 4.482 -6.174 -5.163 1.00 98.00 80 ARG A CA 1
ATOM 570 C C . ARG A 1 80 ? 3.236 -5.329 -5.362 1.00 98.00 80 ARG A C 1
ATOM 572 O O . ARG A 1 80 ? 3.272 -4.111 -5.214 1.00 98.00 80 ARG A O 1
ATOM 579 N N . ILE A 1 81 ? 2.117 -5.987 -5.655 1.00 98.25 81 ILE A N 1
ATOM 580 C CA . ILE A 1 81 ? 0.801 -5.345 -5.622 1.00 98.25 81 ILE A CA 1
ATOM 581 C C . ILE A 1 81 ? 0.422 -5.158 -4.152 1.00 98.25 81 ILE A C 1
ATOM 583 O O . ILE A 1 81 ? 0.116 -6.130 -3.467 1.00 98.25 81 ILE A O 1
ATOM 587 N N . ALA A 1 82 ? 0.455 -3.915 -3.685 1.00 97.81 82 ALA A N 1
ATOM 588 C CA . ALA A 1 82 ? 0.107 -3.536 -2.320 1.00 97.81 82 ALA A CA 1
ATOM 589 C C . ALA A 1 82 ? -1.401 -3.373 -2.118 1.00 97.81 82 ALA A C 1
ATOM 591 O O . ALA A 1 82 ? -1.908 -3.645 -1.034 1.00 97.81 82 ALA A O 1
ATOM 592 N N . ALA A 1 83 ? -2.124 -2.929 -3.148 1.00 97.88 83 ALA A N 1
ATOM 593 C CA . ALA A 1 83 ? -3.576 -2.814 -3.090 1.00 97.88 83 ALA A CA 1
ATOM 594 C C . ALA A 1 83 ? -4.223 -3.003 -4.465 1.00 97.88 83 ALA A C 1
ATOM 596 O O . ALA A 1 83 ? -3.662 -2.625 -5.497 1.00 97.88 83 ALA A O 1
ATOM 597 N N . ARG A 1 84 ? -5.435 -3.561 -4.458 1.00 97.69 84 ARG A N 1
ATOM 598 C CA . ARG A 1 84 ? -6.330 -3.689 -5.616 1.00 97.69 84 ARG A CA 1
ATOM 599 C C . ARG A 1 84 ? -7.543 -2.795 -5.363 1.00 97.69 84 ARG A C 1
ATOM 601 O O . ARG A 1 84 ? -8.557 -3.259 -4.855 1.00 97.69 84 ARG A O 1
ATOM 608 N N . ASN A 1 85 ? -7.402 -1.502 -5.646 1.00 95.31 85 ASN A N 1
ATOM 609 C CA . ASN A 1 85 ? -8.403 -0.496 -5.272 1.00 95.31 85 ASN A CA 1
ATOM 610 C C . ASN A 1 85 ? -9.661 -0.561 -6.149 1.00 95.31 85 ASN A C 1
ATOM 612 O O . ASN A 1 85 ? -10.750 -0.230 -5.689 1.00 95.31 85 ASN A O 1
ATOM 616 N N . ALA A 1 86 ? -9.515 -0.968 -7.412 1.00 96.56 86 ALA A N 1
ATOM 617 C CA . ALA A 1 86 ? -10.615 -1.153 -8.355 1.00 96.56 86 ALA A CA 1
ATOM 618 C C . ALA A 1 86 ? -10.212 -2.173 -9.439 1.00 96.56 86 ALA A C 1
ATOM 620 O O . ALA A 1 86 ? -9.019 -2.442 -9.590 1.00 96.56 86 ALA A O 1
ATOM 621 N N . PRO A 1 87 ? -11.151 -2.701 -10.252 1.00 97.06 87 PRO A N 1
ATOM 622 C CA . PRO A 1 87 ? -10.831 -3.681 -11.298 1.00 97.06 87 PRO A CA 1
ATOM 623 C C . PRO A 1 87 ? -9.702 -3.258 -12.255 1.00 97.06 87 PRO A C 1
ATOM 625 O O . PRO A 1 87 ? -8.937 -4.100 -12.710 1.00 97.06 87 PRO A O 1
ATOM 628 N N . GLY A 1 88 ? -9.570 -1.956 -12.530 1.00 97.31 88 GLY A N 1
ATOM 629 C CA . GLY A 1 88 ? -8.509 -1.380 -13.362 1.00 97.31 88 GLY A CA 1
ATOM 630 C C . GLY A 1 88 ? -7.509 -0.500 -12.613 1.00 97.31 88 GLY A C 1
ATOM 631 O O . GLY A 1 88 ? -6.826 0.283 -13.265 1.00 97.31 88 GLY A O 1
ATOM 632 N N . GLN A 1 89 ? -7.461 -0.563 -11.278 1.00 98.19 89 GLN A N 1
ATOM 633 C CA . GLN A 1 89 ? -6.563 0.268 -10.477 1.00 98.19 89 GLN A CA 1
ATOM 634 C C . GLN A 1 89 ? -5.847 -0.547 -9.403 1.00 98.19 89 GLN A C 1
ATOM 636 O O . GLN A 1 89 ? -6.473 -1.157 -8.529 1.00 98.19 89 GLN A O 1
ATOM 641 N N . THR A 1 90 ? -4.521 -0.458 -9.407 1.00 98.62 90 THR A N 1
ATOM 642 C CA . THR A 1 90 ? -3.662 -1.077 -8.397 1.00 98.62 90 THR A CA 1
ATOM 643 C C . THR A 1 90 ? -2.681 -0.077 -7.809 1.00 98.62 90 THR A C 1
ATOM 645 O O . THR A 1 90 ? -2.291 0.898 -8.453 1.00 98.62 90 THR A O 1
ATOM 648 N N . VAL A 1 91 ? -2.269 -0.328 -6.569 1.00 98.56 91 VAL A N 1
ATOM 649 C CA . VAL A 1 91 ? -1.111 0.325 -5.957 1.00 98.56 91 VAL A CA 1
ATOM 650 C C . VAL A 1 91 ? 0.009 -0.696 -5.886 1.00 98.56 91 VAL A C 1
ATOM 652 O O . VAL A 1 91 ? -0.189 -1.805 -5.388 1.00 98.56 91 VAL A O 1
ATOM 655 N N . LEU A 1 92 ? 1.178 -0.316 -6.381 1.00 98.56 92 LEU A N 1
ATOM 656 C CA . LEU A 1 92 ? 2.394 -1.112 -6.338 1.00 98.56 92 LEU A CA 1
ATOM 657 C C . LEU A 1 92 ? 3.325 -0.564 -5.263 1.00 98.56 92 LEU A C 1
ATOM 659 O O . LEU A 1 92 ? 3.379 0.646 -5.064 1.00 98.56 92 LEU A O 1
ATOM 663 N N . ALA A 1 93 ? 4.048 -1.446 -4.588 1.00 98.38 93 ALA A N 1
ATOM 664 C CA . ALA A 1 93 ? 5.011 -1.109 -3.551 1.00 98.38 93 ALA A CA 1
ATOM 665 C C . ALA A 1 93 ? 6.351 -1.769 -3.849 1.00 98.38 93 ALA A C 1
ATOM 667 O O . ALA A 1 93 ? 6.375 -2.929 -4.259 1.00 98.38 93 ALA A O 1
ATOM 668 N N . GLY A 1 94 ? 7.447 -1.052 -3.631 1.00 97.38 94 GLY A N 1
ATOM 669 C CA . GLY A 1 94 ? 8.790 -1.571 -3.870 1.00 97.38 94 GLY A CA 1
ATOM 670 C C . GLY A 1 94 ? 9.847 -0.468 -3.919 1.00 97.38 94 GLY A C 1
ATOM 671 O O . GLY A 1 94 ? 9.528 0.689 -3.632 1.00 97.38 94 GLY A O 1
ATOM 672 N N . PRO A 1 95 ? 11.093 -0.820 -4.270 1.00 96.25 95 PRO A N 1
ATOM 673 C CA . PRO A 1 95 ? 12.187 0.132 -4.449 1.00 96.25 95 PRO A CA 1
ATOM 674 C C . PRO A 1 95 ? 11.859 1.222 -5.479 1.00 96.25 95 PRO A C 1
ATOM 676 O O . PRO A 1 95 ? 11.224 0.945 -6.501 1.00 96.25 95 PRO A O 1
ATOM 679 N N . ASP A 1 96 ? 12.300 2.455 -5.221 1.00 95.00 96 ASP A N 1
ATOM 680 C CA . ASP A 1 96 ? 11.964 3.627 -6.046 1.00 95.00 96 ASP A CA 1
ATOM 681 C C . ASP A 1 96 ? 12.443 3.495 -7.503 1.00 95.00 96 ASP A C 1
ATOM 683 O O . ASP A 1 96 ? 11.749 3.922 -8.427 1.00 95.00 96 ASP A O 1
ATOM 687 N N . ASP A 1 97 ? 13.597 2.865 -7.724 1.00 95.56 97 ASP A N 1
ATOM 688 C CA . ASP A 1 97 ? 14.158 2.588 -9.049 1.00 95.56 97 ASP A CA 1
ATOM 689 C C . ASP A 1 97 ? 13.286 1.603 -9.843 1.00 95.56 97 ASP A C 1
ATOM 691 O O . ASP A 1 97 ? 12.960 1.855 -11.007 1.00 95.56 97 ASP A O 1
ATOM 695 N N . GLN A 1 98 ? 12.818 0.526 -9.204 1.00 97.75 98 GLN A N 1
ATOM 696 C CA . GLN A 1 98 ? 11.914 -0.426 -9.852 1.00 97.75 98 GLN A CA 1
ATOM 697 C C . GLN A 1 98 ? 10.525 0.177 -10.084 1.00 97.75 98 GLN A C 1
ATOM 699 O O . GLN A 1 98 ? 9.932 -0.037 -11.142 1.00 97.75 98 GLN A O 1
ATOM 704 N N . LEU A 1 99 ? 10.007 0.986 -9.155 1.00 97.94 99 LEU A N 1
ATOM 705 C CA . LEU A 1 99 ? 8.750 1.713 -9.364 1.00 97.94 99 LEU A CA 1
ATOM 706 C C . LEU A 1 99 ? 8.857 2.732 -10.509 1.00 97.94 99 LEU A C 1
ATOM 708 O O . LEU A 1 99 ? 7.890 2.916 -11.254 1.00 97.94 99 LEU A O 1
ATOM 712 N N . ALA A 1 100 ? 10.018 3.363 -10.701 1.00 97.31 100 ALA A N 1
ATOM 713 C CA . ALA A 1 100 ? 10.266 4.231 -11.850 1.00 97.31 100 ALA A CA 1
ATOM 714 C C . ALA A 1 100 ? 10.233 3.452 -13.177 1.00 97.31 100 ALA A C 1
ATOM 716 O O . ALA A 1 100 ? 9.631 3.933 -14.144 1.00 97.31 100 ALA A O 1
ATOM 717 N N . ALA A 1 101 ? 10.791 2.236 -13.210 1.00 97.94 101 ALA A N 1
ATOM 718 C CA . ALA A 1 101 ? 10.693 1.344 -14.366 1.00 97.94 101 ALA A CA 1
ATOM 719 C C . ALA A 1 101 ? 9.231 0.966 -14.667 1.00 97.94 101 ALA A C 1
ATOM 721 O O . ALA A 1 101 ? 8.778 1.142 -15.801 1.00 97.94 101 ALA A O 1
ATOM 722 N N . VAL A 1 102 ? 8.445 0.581 -13.647 1.00 98.19 102 VAL A N 1
ATOM 723 C CA . VAL A 1 102 ? 7.005 0.312 -13.829 1.00 98.19 102 VAL A CA 1
ATOM 724 C C . VAL A 1 102 ? 6.273 1.529 -14.375 1.00 98.19 102 VAL A C 1
ATOM 726 O O . VAL A 1 102 ? 5.465 1.413 -15.295 1.00 98.19 102 VAL A O 1
ATOM 729 N N . ARG A 1 103 ? 6.548 2.713 -13.821 1.00 98.44 103 ARG A N 1
ATOM 730 C CA . ARG A 1 103 ? 5.927 3.956 -14.277 1.00 98.44 103 ARG A CA 1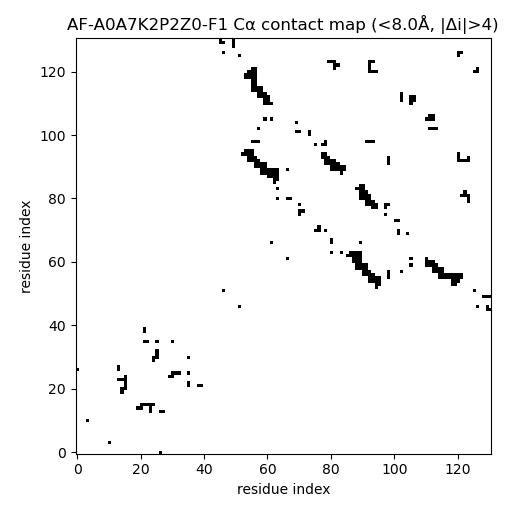
ATOM 731 C C . ARG A 1 103 ? 6.222 4.212 -15.754 1.00 98.44 103 ARG A C 1
ATOM 733 O O . ARG A 1 103 ? 5.305 4.583 -16.482 1.00 98.44 103 ARG A O 1
ATOM 740 N N . SER A 1 104 ? 7.464 4.013 -16.192 1.00 98.31 104 SER A N 1
ATOM 741 C CA . SER A 1 104 ? 7.850 4.161 -17.599 1.00 98.31 104 SER A CA 1
ATOM 742 C C . SER A 1 104 ? 7.071 3.198 -18.502 1.00 98.31 104 SER A C 1
ATOM 744 O O . SER A 1 104 ? 6.425 3.632 -19.457 1.00 98.31 104 SER A O 1
ATOM 746 N N . ALA A 1 105 ? 7.036 1.911 -18.143 1.00 97.81 105 ALA A N 1
ATOM 747 C CA . ALA A 1 105 ? 6.316 0.886 -18.896 1.00 97.81 105 ALA A CA 1
ATOM 748 C C . ALA A 1 105 ? 4.796 1.148 -18.940 1.00 97.81 105 ALA A C 1
ATOM 750 O O . ALA A 1 105 ? 4.174 1.058 -19.997 1.00 97.81 105 ALA A O 1
ATOM 751 N N . ALA A 1 106 ? 4.189 1.562 -17.825 1.00 98.00 106 ALA A N 1
ATOM 752 C CA . ALA A 1 106 ? 2.771 1.915 -17.774 1.00 98.00 106 ALA A CA 1
ATOM 753 C C . ALA A 1 106 ? 2.440 3.109 -18.688 1.00 98.00 106 ALA A C 1
ATOM 755 O O . ALA A 1 106 ? 1.452 3.068 -19.424 1.00 98.00 106 ALA A O 1
ATOM 756 N N . LEU A 1 107 ? 3.282 4.149 -18.689 1.00 98.25 107 LEU A N 1
ATOM 757 C CA . LEU A 1 107 ? 3.111 5.313 -19.561 1.00 98.25 107 LEU A CA 1
ATOM 758 C C . LEU A 1 107 ? 3.268 4.949 -21.043 1.00 98.25 107 LEU A C 1
ATOM 760 O O . LEU A 1 107 ? 2.495 5.442 -21.864 1.00 98.25 107 LEU A O 1
ATOM 764 N N . ALA A 1 108 ? 4.198 4.052 -21.384 1.00 97.62 108 ALA A N 1
ATOM 765 C CA . ALA A 1 108 ? 4.352 3.532 -22.745 1.00 97.62 108 ALA A CA 1
ATOM 766 C C . ALA A 1 108 ? 3.098 2.779 -23.234 1.00 97.62 108 ALA A C 1
ATOM 768 O O . ALA A 1 108 ? 2.778 2.806 -24.420 1.00 97.62 108 ALA A O 1
ATOM 769 N N . LEU A 1 109 ? 2.338 2.177 -22.313 1.00 96.44 109 LEU A N 1
ATOM 770 C CA . LEU A 1 109 ? 1.039 1.545 -22.575 1.00 96.44 109 LEU A CA 1
ATOM 771 C C . LEU A 1 109 ? -0.145 2.533 -22.555 1.00 96.44 109 LEU A C 1
ATOM 773 O O .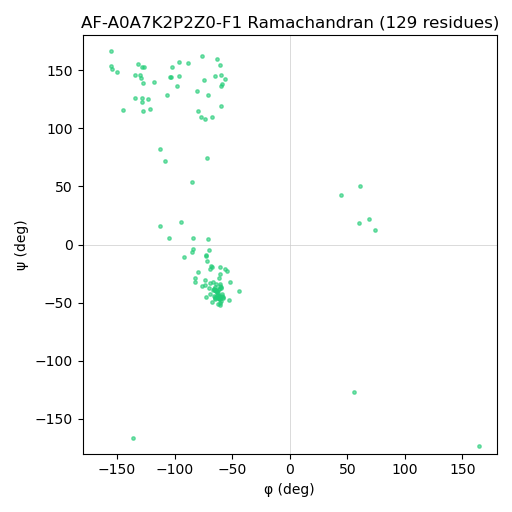 LEU A 1 109 ? -1.302 2.109 -22.605 1.00 96.44 109 LEU A O 1
ATOM 777 N N . GLY A 1 110 ? 0.108 3.841 -22.431 1.00 97.94 110 GLY A N 1
ATOM 778 C CA . GLY A 1 110 ? -0.936 4.865 -22.326 1.00 97.94 110 GLY A CA 1
ATOM 779 C C . GLY A 1 110 ? -1.724 4.817 -21.011 1.00 97.94 110 GLY A C 1
ATOM 780 O O . GLY A 1 110 ? -2.862 5.288 -20.956 1.00 97.94 110 GLY A O 1
ATOM 781 N N . ARG A 1 111 ? -1.158 4.230 -19.949 1.00 98.25 111 ARG A N 1
ATOM 782 C CA . ARG A 1 111 ? -1.780 4.120 -18.619 1.00 98.25 111 ARG A CA 1
ATOM 783 C C . ARG A 1 111 ? -1.170 5.129 -17.657 1.00 98.25 111 ARG A C 1
ATOM 785 O O . ARG A 1 111 ? 0.026 5.407 -17.698 1.00 98.25 111 ARG A O 1
ATOM 792 N N . ARG A 1 112 ? -1.988 5.681 -16.757 1.00 98.44 112 ARG A N 1
ATOM 793 C CA . ARG A 1 112 ? -1.482 6.591 -15.722 1.00 98.44 112 ARG A CA 1
ATOM 794 C C . ARG A 1 112 ? -0.749 5.807 -14.644 1.00 98.44 112 ARG A C 1
ATOM 796 O O . ARG A 1 112 ? -1.188 4.735 -14.231 1.00 98.44 112 ARG A O 1
ATOM 803 N N . ALA A 1 113 ? 0.338 6.398 -14.166 1.00 98.50 113 ALA A N 1
ATOM 804 C CA . ALA A 1 113 ? 1.111 5.910 -13.039 1.00 98.50 113 ALA A CA 1
ATOM 805 C C . ALA A 1 113 ? 1.656 7.103 -12.236 1.00 98.50 113 ALA A C 1
ATOM 807 O O . ALA A 1 113 ? 2.456 7.907 -12.734 1.00 98.50 113 ALA A O 1
ATOM 808 N N . THR A 1 114 ? 1.196 7.221 -10.992 1.00 98.31 114 THR A N 1
ATOM 809 C CA . THR A 1 114 ? 1.420 8.375 -10.118 1.00 98.31 114 THR A CA 1
ATOM 810 C C . THR A 1 114 ? 2.131 7.928 -8.843 1.00 98.31 114 THR A C 1
ATOM 812 O O . THR A 1 114 ? 1.557 7.144 -8.080 1.00 98.31 114 THR A O 1
ATOM 815 N N . PRO A 1 115 ? 3.364 8.404 -8.590 1.00 97.88 115 PRO A N 1
ATOM 816 C CA . PRO A 1 115 ? 4.038 8.165 -7.320 1.00 97.88 115 PRO A CA 1
ATOM 817 C C . PRO A 1 115 ? 3.210 8.737 -6.172 1.00 97.88 115 PRO A C 1
ATOM 819 O O . PRO A 1 115 ? 2.691 9.852 -6.270 1.00 97.88 115 PRO A O 1
ATOM 822 N N . LEU A 1 116 ? 3.080 7.981 -5.088 1.00 97.25 116 LEU A N 1
ATOM 823 C CA . LEU A 1 116 ? 2.462 8.479 -3.865 1.00 97.25 116 LEU A CA 1
ATOM 824 C C . LEU A 1 116 ? 3.525 9.137 -2.983 1.00 97.25 116 LEU A C 1
ATOM 826 O O . LEU A 1 116 ? 4.707 8.821 -3.058 1.00 97.25 116 LEU A O 1
ATOM 830 N N . THR A 1 117 ? 3.100 10.049 -2.113 1.00 93.88 117 THR A N 1
ATOM 831 C CA . THR A 1 117 ? 4.006 10.804 -1.230 1.00 93.88 117 THR A CA 1
ATOM 832 C C . THR A 1 117 ? 4.610 9.965 -0.103 1.00 93.88 117 THR A C 1
ATOM 834 O O . THR A 1 117 ? 5.560 10.402 0.547 1.00 93.88 117 THR A O 1
ATOM 837 N N . SER A 1 118 ? 4.070 8.771 0.152 1.00 88.94 118 SER A N 1
ATOM 838 C CA . SER A 1 118 ? 4.584 7.872 1.181 1.00 88.94 118 SER A CA 1
ATOM 839 C C . SER A 1 118 ? 5.930 7.278 0.770 1.00 88.94 118 SER A C 1
ATOM 841 O O . SER A 1 118 ? 6.055 6.689 -0.299 1.00 88.94 118 SER A O 1
ATOM 843 N N . ARG A 1 119 ? 6.913 7.393 1.669 1.00 86.81 119 ARG A N 1
ATOM 844 C CA . ARG A 1 119 ? 8.258 6.804 1.546 1.00 86.81 119 ARG A CA 1
ATOM 845 C C . ARG A 1 119 ? 8.377 5.446 2.241 1.00 86.81 119 ARG A C 1
ATOM 847 O O . ARG A 1 119 ? 9.463 5.025 2.621 1.00 86.81 119 ARG A O 1
ATOM 854 N N . THR A 1 120 ? 7.241 4.810 2.500 1.00 91.00 120 THR A N 1
ATOM 855 C CA . THR A 1 120 ? 7.174 3.472 3.072 1.00 91.00 120 THR A CA 1
ATOM 856 C C . THR A 1 120 ? 6.376 2.608 2.114 1.00 91.00 120 THR A C 1
ATOM 858 O O . THR A 1 120 ? 5.227 2.917 1.793 1.00 91.00 120 THR A O 1
ATOM 861 N N . ALA A 1 121 ? 6.967 1.496 1.689 1.00 94.38 121 ALA A N 1
ATOM 862 C CA . ALA A 1 121 ? 6.294 0.477 0.897 1.00 94.38 121 ALA A CA 1
ATOM 863 C C . ALA A 1 121 ? 5.287 -0.303 1.767 1.00 94.38 121 ALA A C 1
ATOM 865 O O . ALA A 1 121 ? 5.526 -1.435 2.182 1.00 94.38 121 ALA A O 1
ATOM 866 N N . TYR A 1 122 ? 4.152 0.317 2.098 1.00 94.50 122 TYR A N 1
ATOM 867 C CA . TYR A 1 122 ? 3.073 -0.353 2.827 1.00 94.50 122 TYR A CA 1
ATOM 868 C C . TYR A 1 122 ? 2.544 -1.573 2.068 1.00 94.50 122 TYR A C 1
ATOM 870 O O . TYR A 1 122 ? 2.483 -1.567 0.841 1.00 94.50 122 TYR A O 1
ATOM 878 N N . HIS A 1 123 ? 2.143 -2.606 2.820 1.00 95.44 123 HIS A N 1
ATOM 879 C CA . HIS A 1 123 ? 1.700 -3.911 2.297 1.00 95.44 123 HIS A CA 1
ATOM 880 C C . HIS A 1 123 ? 2.767 -4.657 1.479 1.00 95.44 123 HIS A C 1
ATOM 882 O O . HIS A 1 123 ? 2.452 -5.579 0.730 1.00 95.44 123 HIS A O 1
ATOM 888 N N . HIS A 1 124 ? 4.038 -4.278 1.634 1.00 96.12 124 HIS A N 1
ATOM 889 C CA . HIS A 1 124 ? 5.176 -4.975 1.050 1.00 96.12 124 HIS A CA 1
ATOM 890 C C . HIS A 1 124 ? 5.808 -5.948 2.066 1.00 96.12 124 HIS A C 1
ATOM 892 O O . HIS A 1 124 ? 5.902 -5.600 3.247 1.00 96.12 124 HIS A O 1
ATOM 898 N N . PRO A 1 125 ? 6.317 -7.122 1.635 1.00 93.06 125 PRO A N 1
ATOM 899 C CA . PRO A 1 125 ? 6.975 -8.093 2.513 1.00 93.06 125 PRO A CA 1
ATOM 900 C C . PRO A 1 125 ? 8.138 -7.552 3.351 1.00 93.06 125 PRO A C 1
ATOM 902 O O . PRO A 1 125 ? 8.411 -8.117 4.401 1.00 93.06 125 PRO A O 1
ATOM 905 N N . LEU A 1 126 ? 8.786 -6.449 2.949 1.00 90.06 126 LEU A N 1
ATOM 906 C CA . LEU A 1 126 ? 9.865 -5.859 3.760 1.00 90.06 126 LEU A CA 1
ATOM 907 C C . LEU A 1 126 ? 9.396 -5.423 5.151 1.00 90.06 126 LEU A C 1
ATOM 909 O O . LEU A 1 126 ? 10.193 -5.353 6.077 1.00 90.06 126 LEU A O 1
ATOM 913 N N . LEU A 1 127 ? 8.104 -5.130 5.314 1.00 91.06 127 LEU A N 1
ATOM 914 C CA . LEU A 1 127 ? 7.571 -4.739 6.614 1.00 91.06 127 LEU A CA 1
ATOM 915 C C . LEU A 1 127 ? 7.474 -5.911 7.600 1.00 91.06 127 LEU A C 1
ATOM 917 O O . LEU A 1 127 ? 7.218 -5.671 8.773 1.00 91.06 127 LEU A O 1
ATOM 921 N N . ALA A 1 128 ? 7.686 -7.157 7.161 1.00 87.06 128 ALA A N 1
ATOM 922 C CA . ALA A 1 128 ? 7.736 -8.314 8.057 1.00 87.06 128 ALA A CA 1
ATOM 923 C C . ALA A 1 128 ? 8.967 -8.302 8.983 1.00 87.06 128 ALA A C 1
ATOM 925 O O . ALA A 1 128 ? 8.967 -8.985 10.002 1.00 87.06 128 ALA A O 1
ATOM 926 N N . GLU A 1 129 ? 9.999 -7.527 8.641 1.00 78.44 129 GLU A N 1
ATOM 927 C CA . GLU A 1 129 ? 11.228 -7.379 9.433 1.00 78.44 129 GLU A CA 1
ATOM 928 C C . GLU A 1 129 ? 11.099 -6.309 10.533 1.00 78.44 129 GLU A C 1
ATOM 930 O O . GLU A 1 129 ? 11.986 -6.163 11.370 1.00 78.44 129 GLU A O 1
ATOM 935 N N . VAL A 1 130 ? 9.986 -5.569 10.552 1.00 84.19 130 VAL A N 1
ATOM 936 C CA . VAL A 1 130 ? 9.698 -4.528 11.543 1.00 84.19 130 VAL A CA 1
ATOM 937 C C . VAL A 1 130 ? 9.207 -5.191 12.834 1.00 84.19 130 VAL A C 1
ATOM 939 O O . VAL A 1 130 ? 8.133 -5.796 12.842 1.00 84.19 130 VAL A O 1
ATOM 942 N N . GLN A 1 131 ? 9.982 -5.067 13.916 1.00 67.56 131 GLN A N 1
ATOM 943 C CA . GLN A 1 131 ? 9.673 -5.606 15.250 1.00 67.56 131 GLN A CA 1
ATOM 944 C C . GLN A 1 131 ? 9.370 -4.506 16.258 1.00 67.56 131 GLN A C 1
ATOM 946 O O . GLN A 1 131 ? 10.120 -3.507 16.253 1.00 67.56 131 GLN A O 1
#

Secondary structure (DSSP, 8-state):
-HHHHT-SS--------TTHHHHHHHHTTSS-HHHHHHHHHHHHHHHHHT-PPSEEEEEES--HHHHHHHHHHTT-TT-EEEEEEETTEEEEEEEHHHHHHHHHHHHHTT--EEE-S--S-TTSGGGGG--

pLDDT: mean 92.54, std 9.24, range [57.0, 98.69]

Foldseek 3Di:
DVVCVVPPDHDPADDADQLRVLVRCCVVVVDPPVVSVVVVVVLVVLVVVLPDPFKFKKKKQAAPVRLVVQCVVLVPVFKDFQDDPDRRITMIIGHPVSLVVSCVVRVVVVMHMGTDPDRDRHSGPSCVSRD